Protein AF-A0AAN0JC37-F1 (afdb_monomer_lite)

Foldseek 3Di:
DDDPLVVVLVLLVCCVPLLDPDDDLVVCLVPVLVVLCSVCVSVVHDDDSVVSVVVSVCVDLVNLLPDCVNFVCNVVVCVVVCPPPNAGPSHPSDPDCVVVVDDPVRVVVVVVVCCVSCPPSPDDDD

InterPro domains:
  IPR000863 Sulfotransferase domain [PF00685] (1-122)
  IPR027417 P-loop containing nucleoside triphosphate hydrolase [G3DSA:3.40.50.300] (1-126)
  IPR027417 P-loop containing nucleoside triphosphate hydrolase [SSF52540] (2-124)

Radius of gyration: 17.95 Å; chains: 1; bounding box: 45×26×43 Å

pLDDT: mean 90.83, std 8.33, range [56.41, 98.56]

Structure (mmCIF, N/CA/C/O backbone):
data_AF-A0AAN0JC37-F1
#
_entry.id   AF-A0AAN0JC37-F1
#
loop_
_atom_site.group_PDB
_atom_site.id
_atom_site.type_symbol
_atom_site.label_atom_id
_atom_site.label_alt_id
_atom_site.label_comp_id
_atom_site.label_asym_id
_atom_site.label_entity_id
_atom_site.label_seq_id
_atom_site.pdbx_PDB_ins_code
_atom_site.Cartn_x
_atom_site.Cartn_y
_atom_site.Cartn_z
_atom_site.occupancy
_atom_site.B_iso_or_equiv
_atom_site.auth_seq_id
_atom_site.auth_comp_id
_atom_site.auth_asym_id
_atom_site.auth_atom_id
_atom_site.pdbx_PDB_model_num
ATOM 1 N N . MET A 1 1 ? 14.779 -15.583 -3.561 1.00 58.38 1 MET A N 1
ATOM 2 C CA . MET A 1 1 ? 13.574 -14.752 -3.784 1.00 58.38 1 MET A CA 1
ATOM 3 C C . MET A 1 1 ? 12.901 -15.218 -5.068 1.00 58.38 1 MET A C 1
ATOM 5 O O . MET A 1 1 ? 13.617 -15.681 -5.947 1.00 58.38 1 MET A O 1
ATOM 9 N N . GLY A 1 2 ? 11.568 -15.166 -5.149 1.00 86.88 2 GLY A N 1
ATOM 10 C CA . GLY A 1 2 ? 10.796 -15.562 -6.339 1.00 86.88 2 GLY A CA 1
ATOM 11 C C . GLY A 1 2 ? 10.501 -14.392 -7.286 1.00 86.88 2 GLY A C 1
ATOM 12 O O . GLY A 1 2 ? 10.806 -13.244 -6.971 1.00 86.88 2 GLY A O 1
ATOM 13 N N . SER A 1 3 ? 9.907 -14.691 -8.443 1.00 92.56 3 SER A N 1
ATOM 14 C CA . SER A 1 3 ? 9.442 -13.698 -9.421 1.00 92.56 3 SER A CA 1
ATOM 15 C C . SER A 1 3 ? 8.173 -12.992 -8.938 1.00 92.56 3 SER A C 1
ATOM 17 O O . SER A 1 3 ? 7.241 -13.642 -8.466 1.00 92.56 3 SER A O 1
ATOM 19 N N . TRP A 1 4 ? 8.106 -11.668 -9.113 1.00 93.25 4 TRP A N 1
ATOM 20 C CA . TRP A 1 4 ? 6.903 -10.882 -8.813 1.00 93.25 4 TRP A CA 1
ATOM 21 C C . TRP A 1 4 ? 5.701 -11.336 -9.653 1.00 93.25 4 TRP A C 1
ATOM 23 O O . TRP A 1 4 ? 4.607 -11.504 -9.122 1.00 93.25 4 TRP A O 1
ATOM 33 N N . PHE A 1 5 ? 5.913 -11.624 -10.942 1.00 93.00 5 PHE A N 1
ATOM 34 C CA . PHE A 1 5 ? 4.851 -12.090 -11.839 1.00 93.00 5 PHE A CA 1
ATOM 35 C C . PHE A 1 5 ? 4.271 -13.431 -11.386 1.00 93.00 5 PHE A C 1
ATOM 37 O O . PHE A 1 5 ? 3.055 -13.606 -11.374 1.00 93.00 5 PHE A O 1
ATOM 44 N N . ASP A 1 6 ? 5.139 -14.364 -10.986 1.00 93.31 6 ASP A N 1
ATOM 45 C CA . ASP A 1 6 ? 4.717 -15.695 -10.530 1.00 93.31 6 ASP A CA 1
ATOM 46 C C . ASP A 1 6 ? 4.000 -15.629 -9.176 1.00 93.31 6 ASP A C 1
ATOM 48 O O . ASP A 1 6 ? 3.234 -16.527 -8.840 1.00 93.31 6 ASP A O 1
ATOM 52 N N . HIS A 1 7 ? 4.215 -14.555 -8.412 1.00 92.31 7 HIS A N 1
ATOM 53 C CA . HIS A 1 7 ? 3.474 -14.287 -7.191 1.00 92.31 7 HIS A CA 1
ATOM 54 C C . HIS A 1 7 ? 2.105 -13.653 -7.478 1.00 92.31 7 HIS A C 1
ATOM 56 O O . HIS A 1 7 ? 1.099 -14.152 -6.990 1.00 92.31 7 HIS A O 1
ATOM 62 N N . VAL A 1 8 ? 2.040 -12.584 -8.279 1.00 92.81 8 VAL A N 1
ATOM 63 C CA . VAL A 1 8 ? 0.820 -11.769 -8.444 1.00 92.81 8 VAL A CA 1
ATOM 64 C C . VAL A 1 8 ? -0.202 -12.391 -9.396 1.00 92.81 8 VAL A C 1
ATOM 66 O O . VAL A 1 8 ? -1.398 -12.362 -9.108 1.00 92.81 8 VAL A O 1
ATOM 69 N N . ILE A 1 9 ? 0.233 -12.975 -10.518 1.00 92.44 9 ILE A N 1
ATOM 70 C CA . ILE A 1 9 ? -0.684 -13.483 -11.553 1.00 92.44 9 ILE A CA 1
ATOM 71 C C . ILE A 1 9 ? -1.633 -14.572 -11.017 1.00 92.44 9 ILE A C 1
ATOM 73 O O . ILE A 1 9 ? -2.821 -14.514 -11.339 1.00 92.44 9 ILE A O 1
ATOM 77 N N . PRO A 1 10 ? -1.188 -15.556 -10.208 1.00 92.44 10 PRO A N 1
ATOM 78 C CA . PRO A 1 10 ? -2.103 -16.528 -9.615 1.00 92.44 10 PRO A CA 1
ATOM 79 C C . PRO A 1 10 ? -3.189 -15.883 -8.746 1.00 92.44 10 PRO A C 1
ATOM 81 O O . PRO A 1 10 ? -4.357 -16.207 -8.923 1.00 92.44 10 PRO A O 1
ATOM 84 N N . TRP A 1 11 ? -2.841 -14.931 -7.872 1.00 92.75 11 TRP A N 1
ATOM 85 C CA . TRP A 1 11 ? -3.825 -14.222 -7.041 1.00 92.75 11 TRP A CA 1
ATOM 86 C C . TRP A 1 11 ? -4.824 -13.430 -7.875 1.00 92.75 11 TRP A C 1
ATOM 88 O O . TRP A 1 11 ? -6.022 -13.472 -7.613 1.00 92.75 11 TRP A O 1
ATOM 98 N N . LEU A 1 12 ? -4.345 -12.767 -8.926 1.00 91.44 12 LEU A N 1
ATOM 99 C CA . LEU A 1 12 ? -5.197 -12.017 -9.839 1.00 91.44 12 LEU A CA 1
ATOM 100 C C . LEU A 1 12 ? -6.241 -12.906 -10.532 1.00 91.44 12 LEU A C 1
ATOM 102 O O . LEU A 1 12 ? -7.384 -12.491 -10.693 1.00 91.44 12 LEU A O 1
ATOM 106 N N . LYS A 1 13 ? -5.887 -14.143 -10.906 1.00 91.56 13 LYS A N 1
ATOM 107 C CA . LYS A 1 13 ? -6.843 -15.104 -11.490 1.00 91.56 13 LYS A CA 1
ATOM 108 C C . LYS A 1 13 ? -7.974 -15.482 -10.534 1.00 91.56 13 LYS A C 1
ATOM 110 O O . LYS A 1 13 ? -9.017 -15.936 -10.989 1.00 91.56 13 LYS A O 1
ATOM 115 N N . HIS A 1 14 ? -7.767 -15.297 -9.234 1.00 93.38 14 HIS A N 1
ATOM 116 C CA . HIS A 1 14 ? -8.756 -15.561 -8.197 1.00 93.38 14 HIS A CA 1
ATOM 117 C C . HIS A 1 14 ? -9.333 -14.278 -7.583 1.00 93.38 14 HIS A C 1
ATOM 119 O O . HIS A 1 14 ? -9.968 -14.349 -6.537 1.00 93.38 14 HIS A O 1
ATOM 125 N N . LYS A 1 15 ? -9.152 -13.114 -8.224 1.00 90.44 15 LYS A N 1
ATOM 126 C CA . LYS A 1 15 ? -9.632 -11.820 -7.705 1.00 90.44 15 LYS A CA 1
ATOM 127 C C . LYS A 1 15 ? -11.150 -11.760 -7.478 1.00 90.44 15 LYS A C 1
ATOM 129 O O . LYS A 1 15 ? -11.600 -10.927 -6.708 1.00 90.44 15 LYS A O 1
ATOM 134 N N . ASP A 1 16 ? -11.909 -12.609 -8.176 1.00 91.56 16 ASP A N 1
ATOM 135 C CA . ASP A 1 16 ? -13.373 -12.683 -8.099 1.00 91.56 16 ASP A CA 1
ATOM 136 C C . ASP A 1 16 ? -13.854 -13.827 -7.179 1.00 91.56 16 ASP A C 1
ATOM 138 O O . ASP A 1 16 ? -15.044 -14.129 -7.135 1.00 91.56 16 ASP A O 1
ATOM 142 N N . ALA A 1 17 ? -12.944 -14.507 -6.468 1.00 94.56 17 ALA A N 1
ATOM 143 C CA . ALA A 1 17 ? -13.312 -15.526 -5.491 1.00 94.56 17 ALA A CA 1
ATOM 144 C C . ALA A 1 17 ? -13.889 -14.878 -4.223 1.00 94.56 17 ALA A C 1
ATOM 146 O O . ALA A 1 17 ? -13.337 -13.910 -3.709 1.00 94.56 17 ALA A O 1
ATOM 147 N N . GLU A 1 18 ? -14.955 -15.460 -3.669 1.00 93.38 18 GLU A N 1
ATOM 148 C CA . GLU A 1 18 ? -15.676 -14.910 -2.506 1.00 93.38 18 GLU A CA 1
ATOM 149 C C . GLU A 1 18 ? -14.798 -14.726 -1.258 1.00 93.38 18 GLU A C 1
ATOM 151 O O . GLU A 1 18 ? -15.086 -13.892 -0.408 1.00 93.38 18 GLU A O 1
ATOM 156 N N . ASN A 1 19 ? -13.715 -15.497 -1.143 1.00 95.38 19 ASN A N 1
ATOM 157 C CA . ASN A 1 19 ? -12.791 -15.481 -0.014 1.00 95.38 19 ASN A CA 1
ATOM 158 C C . ASN A 1 19 ? -11.457 -14.778 -0.321 1.00 95.38 19 ASN A C 1
ATOM 160 O O . ASN A 1 19 ? -10.488 -14.971 0.417 1.00 95.38 19 ASN A O 1
ATOM 164 N N . ILE A 1 20 ? -11.382 -13.980 -1.392 1.00 96.06 20 ILE A N 1
ATOM 165 C CA . ILE A 1 20 ? -10.196 -13.197 -1.755 1.00 96.06 20 ILE A CA 1
ATOM 166 C C . ILE A 1 20 ? -10.606 -11.754 -2.044 1.00 96.06 20 ILE A C 1
ATOM 168 O O . ILE A 1 20 ? -11.338 -11.480 -2.986 1.00 96.06 20 ILE A O 1
ATOM 172 N N . LEU A 1 21 ? -10.053 -10.815 -1.275 1.00 96.19 21 LEU A N 1
ATOM 173 C CA . LEU A 1 21 ? -10.134 -9.389 -1.574 1.00 96.19 21 LEU A CA 1
ATOM 174 C C . LEU A 1 21 ? -8.829 -8.928 -2.227 1.00 96.19 21 LEU A C 1
ATOM 176 O O . LEU A 1 21 ? -7.782 -8.887 -1.580 1.00 96.19 21 LEU A O 1
ATOM 180 N N . PHE A 1 22 ? -8.888 -8.567 -3.507 1.00 94.56 22 PHE A N 1
ATOM 181 C CA . PHE A 1 22 ? -7.740 -8.019 -4.226 1.00 94.56 22 PHE A CA 1
ATOM 182 C C . PHE A 1 22 ? -7.720 -6.488 -4.115 1.00 94.56 22 PHE A C 1
ATOM 184 O O . PHE A 1 22 ? -8.621 -5.817 -4.611 1.00 94.56 22 PHE A O 1
ATOM 191 N N . LEU A 1 23 ? -6.675 -5.928 -3.497 1.00 94.56 23 LEU A N 1
ATOM 192 C CA . LEU A 1 23 ? -6.470 -4.481 -3.362 1.00 94.56 23 LEU A CA 1
ATOM 193 C C . LEU A 1 23 ? -5.142 -4.063 -3.9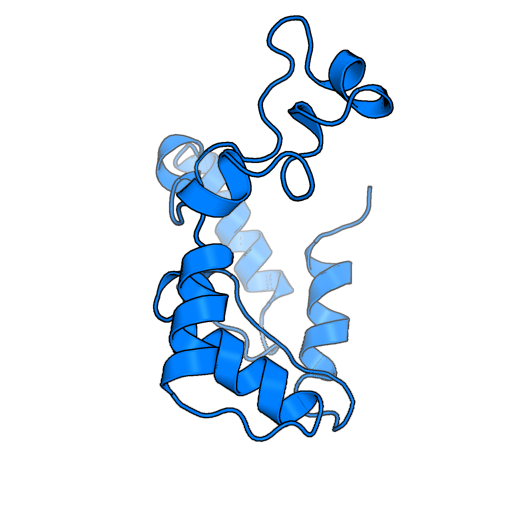93 1.00 94.56 23 LEU A C 1
ATOM 195 O O . LEU A 1 23 ? -4.138 -4.768 -3.875 1.00 94.56 23 LEU A O 1
ATOM 199 N N . LYS A 1 24 ? -5.122 -2.880 -4.614 1.00 93.56 24 LYS A N 1
ATOM 200 C CA . LYS A 1 24 ? -3.895 -2.245 -5.111 1.00 93.56 24 LYS A CA 1
ATOM 201 C C . LYS A 1 24 ? -3.426 -1.176 -4.133 1.00 93.56 24 LYS A C 1
ATOM 203 O O . LYS A 1 24 ? -4.230 -0.431 -3.574 1.00 93.56 24 LYS A O 1
ATOM 208 N N . TYR A 1 25 ? -2.115 -1.073 -3.949 1.00 94.19 25 TYR A N 1
ATOM 209 C CA . TYR A 1 25 ? -1.525 -0.068 -3.065 1.00 94.19 25 TYR A CA 1
ATOM 210 C C . TYR A 1 25 ? -1.842 1.360 -3.531 1.00 94.19 25 TYR A C 1
ATOM 212 O O . TYR A 1 25 ? -2.145 2.227 -2.715 1.00 94.19 25 TYR A O 1
ATOM 220 N N . GLU A 1 26 ? -1.834 1.587 -4.841 1.00 93.62 26 GLU A N 1
ATOM 221 C CA . GLU A 1 26 ? -2.154 2.861 -5.479 1.00 93.62 26 GLU A CA 1
ATOM 222 C C . GLU A 1 26 ? -3.591 3.302 -5.170 1.00 93.62 26 GLU A C 1
ATOM 224 O O . GLU A 1 26 ? -3.817 4.466 -4.838 1.00 93.62 26 GLU A O 1
ATOM 229 N N . ASP A 1 27 ? -4.545 2.365 -5.184 1.00 93.56 27 ASP A N 1
ATOM 230 C CA . ASP A 1 27 ? -5.945 2.639 -4.845 1.00 93.56 27 ASP A CA 1
ATOM 231 C C . ASP A 1 27 ? -6.093 3.010 -3.368 1.00 93.56 27 ASP A C 1
ATOM 233 O O . ASP A 1 27 ? -6.737 4.008 -3.054 1.00 93.56 27 ASP A O 1
ATOM 237 N N . MET A 1 28 ? -5.422 2.285 -2.465 1.00 95.88 28 MET A N 1
ATOM 238 C CA . MET A 1 28 ? -5.413 2.618 -1.033 1.00 95.88 28 MET A CA 1
ATOM 239 C C . MET A 1 28 ? -4.769 3.981 -0.760 1.00 95.88 28 MET A C 1
ATOM 241 O O . MET A 1 28 ? -5.181 4.701 0.146 1.00 95.88 28 MET A O 1
ATOM 245 N N . LYS A 1 29 ? -3.748 4.359 -1.535 1.00 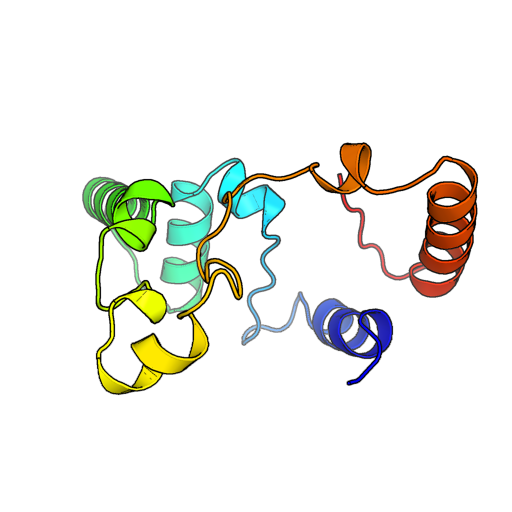94.31 29 LYS A N 1
ATOM 246 C CA . LYS A 1 29 ? -3.131 5.686 -1.439 1.00 94.31 29 LYS A CA 1
ATOM 247 C C . LYS A 1 29 ? -4.045 6.796 -1.954 1.00 94.31 29 LYS A C 1
ATOM 249 O O . LYS A 1 29 ? -3.937 7.911 -1.448 1.00 94.31 29 LYS A O 1
ATOM 254 N N . ARG A 1 30 ? -4.890 6.506 -2.946 1.00 95.12 30 ARG A N 1
ATOM 255 C CA . ARG A 1 30 ? -5.848 7.445 -3.542 1.00 95.12 30 ARG A CA 1
ATOM 256 C C . ARG A 1 30 ? -7.087 7.643 -2.666 1.00 95.12 30 ARG A C 1
ATOM 258 O O . ARG A 1 30 ? -7.516 8.779 -2.501 1.00 95.12 30 ARG A O 1
ATOM 265 N N . ASP A 1 31 ? -7.625 6.567 -2.098 1.00 97.38 31 ASP A N 1
ATOM 266 C CA . ASP A 1 31 ? -8.790 6.585 -1.207 1.00 97.38 31 ASP A CA 1
ATOM 267 C C . ASP A 1 31 ? -8.638 5.538 -0.091 1.00 97.38 31 ASP A C 1
ATOM 269 O O . ASP A 1 31 ? -9.094 4.394 -0.190 1.00 97.38 31 ASP A O 1
ATOM 273 N N . LEU A 1 32 ? -7.972 5.939 0.995 1.00 97.62 32 LEU A N 1
ATOM 274 C CA . LEU A 1 32 ? -7.768 5.067 2.150 1.00 97.62 32 LEU A CA 1
ATOM 275 C C . LEU A 1 32 ? -9.091 4.716 2.863 1.00 97.62 32 LEU A C 1
ATOM 277 O O . LEU A 1 32 ? -9.296 3.532 3.132 1.00 97.62 32 LEU A O 1
ATOM 281 N N . PRO A 1 33 ? -10.023 5.659 3.126 1.00 98.19 33 PRO A N 1
ATOM 282 C CA . PRO A 1 33 ? -11.348 5.321 3.655 1.00 98.19 33 PRO A CA 1
ATOM 283 C C . PRO A 1 33 ? -12.120 4.309 2.794 1.00 98.19 33 PRO A C 1
ATOM 285 O O . PRO A 1 33 ? -12.738 3.388 3.332 1.00 98.19 33 PRO A O 1
ATOM 288 N N . GLY A 1 34 ? -12.065 4.429 1.464 1.00 98.00 34 GLY A N 1
ATOM 289 C CA . GLY A 1 34 ? -12.678 3.465 0.545 1.00 98.00 34 GLY A CA 1
ATOM 290 C C . GLY A 1 34 ? -12.079 2.062 0.656 1.00 98.00 34 GLY A C 1
ATOM 291 O O . GLY A 1 34 ? -12.815 1.069 0.664 1.00 98.00 34 GLY A O 1
ATOM 292 N N . ALA A 1 35 ? -10.758 1.966 0.824 1.00 98.12 35 ALA A N 1
ATOM 293 C CA . ALA A 1 35 ? -10.092 0.694 1.084 1.00 98.12 35 ALA A CA 1
ATOM 294 C C . ALA A 1 35 ? -10.512 0.086 2.431 1.00 98.12 35 ALA A C 1
ATOM 296 O O . ALA A 1 35 ? -10.843 -1.098 2.480 1.00 98.12 35 ALA A O 1
ATOM 297 N N . VAL A 1 36 ? -10.578 0.888 3.503 1.00 98.31 36 VAL A N 1
ATOM 298 C CA . VAL A 1 36 ? -11.057 0.428 4.821 1.00 98.31 36 VAL A CA 1
ATOM 299 C C . VAL A 1 36 ? -12.483 -0.114 4.724 1.00 98.31 36 VAL A C 1
ATOM 301 O O . VAL A 1 36 ? -12.751 -1.205 5.222 1.00 98.31 36 VAL A O 1
ATOM 304 N N . ARG A 1 37 ? -13.379 0.595 4.027 1.00 98.25 37 ARG A N 1
ATOM 305 C CA . ARG A 1 37 ? -14.761 0.148 3.791 1.00 98.25 37 ARG A CA 1
ATOM 306 C C . ARG A 1 37 ? -14.816 -1.185 3.042 1.00 98.25 37 ARG A C 1
ATOM 308 O O . ARG A 1 37 ? -15.580 -2.070 3.412 1.00 98.25 37 ARG A O 1
ATOM 315 N N . SER A 1 38 ? -13.989 -1.339 2.009 1.00 97.56 38 SER A N 1
ATOM 316 C CA . SER A 1 38 ? -13.920 -2.579 1.224 1.00 97.56 38 SER A CA 1
ATOM 317 C C . SER A 1 38 ? -13.463 -3.759 2.088 1.00 97.56 38 SER A C 1
ATOM 319 O O . SER A 1 38 ? -14.041 -4.841 2.021 1.00 97.56 38 SER A O 1
ATOM 321 N N . ILE A 1 39 ? -12.461 -3.537 2.947 1.00 98.06 39 ILE A N 1
ATOM 322 C CA . ILE A 1 39 ? -11.958 -4.544 3.890 1.00 98.06 39 ILE A CA 1
ATOM 323 C C . ILE A 1 39 ? -13.029 -4.906 4.921 1.00 98.06 39 ILE A C 1
ATOM 325 O O . ILE A 1 39 ? -13.261 -6.090 5.157 1.00 98.06 39 ILE A O 1
ATOM 329 N N . SER A 1 40 ? -13.703 -3.920 5.524 1.00 97.88 40 SER A N 1
ATOM 330 C CA . SER A 1 40 ? -14.707 -4.192 6.557 1.00 97.88 40 SER A CA 1
ATOM 331 C C . SER A 1 40 ? -15.877 -5.001 6.003 1.00 97.88 40 SER A C 1
ATOM 333 O O . SER A 1 40 ? -16.254 -6.006 6.601 1.00 97.88 40 SER A O 1
ATOM 335 N N . GLN A 1 41 ? -16.384 -4.631 4.824 1.00 97.06 41 GLN A N 1
ATOM 336 C CA . GLN A 1 41 ? -17.466 -5.347 4.147 1.00 97.06 41 GLN A CA 1
ATOM 337 C C . GLN A 1 41 ? -17.061 -6.774 3.775 1.00 97.06 41 GLN A C 1
ATOM 339 O O . GLN A 1 41 ? -17.823 -7.707 4.017 1.00 97.06 41 GLN A O 1
ATOM 344 N N . PHE A 1 42 ? -15.846 -6.962 3.253 1.00 97.38 42 PHE A N 1
ATOM 345 C CA . PHE A 1 42 ? -15.311 -8.288 2.945 1.00 97.38 42 PHE A CA 1
ATOM 346 C C . PHE A 1 42 ? -15.194 -9.181 4.190 1.00 97.38 42 PHE A C 1
ATOM 348 O O . PHE A 1 42 ? -15.444 -10.381 4.126 1.00 97.38 42 PHE A O 1
ATOM 355 N N . MET A 1 43 ? -14.867 -8.596 5.344 1.00 97.06 43 MET A N 1
ATOM 356 C CA . MET A 1 43 ? -14.838 -9.298 6.630 1.00 97.06 43 MET A CA 1
ATOM 357 C C . MET A 1 43 ? -16.230 -9.492 7.264 1.00 97.06 43 MET A C 1
ATOM 359 O O . MET A 1 43 ? -16.327 -10.108 8.324 1.00 97.06 43 MET A O 1
ATOM 363 N N . GLY A 1 44 ? -17.301 -8.988 6.641 1.00 97.06 44 GLY A N 1
ATOM 364 C CA . GLY A 1 44 ? -18.672 -9.100 7.143 1.00 97.06 44 GLY A CA 1
ATOM 365 C C . GLY A 1 44 ? -19.052 -8.069 8.212 1.00 97.06 44 GLY A C 1
ATOM 366 O O . GLY A 1 44 ? -20.004 -8.295 8.957 1.00 97.06 44 GLY A O 1
ATOM 367 N N . TYR A 1 45 ? -18.328 -6.950 8.304 1.00 97.44 45 TYR A N 1
ATOM 368 C CA . TYR A 1 45 ? -18.621 -5.849 9.222 1.00 97.44 45 TYR A CA 1
ATOM 369 C C . TYR A 1 45 ? -19.232 -4.650 8.494 1.00 97.44 45 TYR A C 1
ATOM 371 O O . TYR A 1 45 ? -18.693 -4.166 7.494 1.00 97.44 45 TYR A O 1
ATOM 379 N N . ASP A 1 46 ? -20.314 -4.123 9.064 1.00 95.69 46 ASP A N 1
ATOM 380 C CA . ASP A 1 46 ? -20.908 -2.846 8.676 1.00 95.69 46 ASP A CA 1
ATOM 381 C C . ASP A 1 46 ? -20.456 -1.766 9.667 1.00 95.69 46 ASP A C 1
ATOM 383 O O . ASP A 1 46 ? -20.861 -1.765 10.832 1.00 95.69 46 ASP A O 1
ATOM 387 N N . LEU A 1 47 ? -19.529 -0.914 9.232 1.00 97.62 47 LEU A N 1
ATOM 388 C CA . LEU A 1 47 ? -18.939 0.141 10.055 1.00 97.62 47 LEU A CA 1
ATOM 389 C C . LEU A 1 47 ? -19.531 1.491 9.663 1.00 97.62 47 LEU A C 1
ATOM 391 O O . LEU A 1 47 ? -19.679 1.791 8.478 1.00 97.62 47 LEU A O 1
ATOM 395 N N . ASP A 1 48 ? -19.802 2.337 10.656 1.00 98.12 48 ASP A N 1
ATOM 396 C CA . ASP A 1 48 ? -20.197 3.713 10.383 1.00 98.12 48 ASP A CA 1
ATOM 397 C C . ASP A 1 48 ? -19.037 4.541 9.800 1.00 98.12 48 ASP A C 1
ATOM 399 O O . ASP A 1 48 ? -17.852 4.200 9.897 1.00 98.12 48 ASP A O 1
ATOM 403 N N . GLN A 1 49 ? -19.394 5.661 9.169 1.00 97.81 49 GLN A N 1
ATOM 404 C CA . GLN A 1 49 ? -18.433 6.530 8.493 1.00 97.81 49 GLN A CA 1
ATOM 405 C C . GLN A 1 49 ? -17.373 7.094 9.457 1.00 97.81 49 GLN A C 1
ATOM 407 O O . GLN A 1 49 ? -16.209 7.194 9.077 1.00 97.81 49 GLN A O 1
ATOM 412 N N . ALA A 1 50 ? -17.742 7.402 10.704 1.00 98.38 50 ALA A N 1
ATOM 413 C CA . ALA A 1 50 ? -16.811 7.931 11.701 1.00 98.38 50 ALA A CA 1
ATOM 414 C C . ALA A 1 50 ? -15.742 6.896 12.092 1.00 98.38 50 ALA A C 1
ATOM 416 O O . ALA A 1 50 ? -14.562 7.221 12.228 1.00 98.38 50 ALA A O 1
ATOM 417 N N . THR A 1 51 ? -16.138 5.632 12.221 1.00 98.44 51 THR A N 1
ATOM 418 C CA . THR A 1 51 ? -15.234 4.518 12.509 1.00 98.44 51 THR A CA 1
ATOM 419 C C . THR A 1 51 ? -14.296 4.264 11.332 1.00 98.44 51 THR A C 1
ATOM 421 O O . THR A 1 51 ? -13.092 4.109 11.534 1.00 98.44 51 THR A O 1
ATOM 424 N N . ILE A 1 52 ? -14.815 4.286 10.098 1.00 98.56 52 ILE A N 1
ATOM 425 C CA . ILE A 1 52 ? -14.002 4.157 8.878 1.00 98.56 52 ILE A CA 1
ATOM 426 C C . ILE A 1 52 ? -12.944 5.265 8.810 1.00 98.56 52 ILE A C 1
ATOM 428 O O . ILE A 1 52 ? -11.770 4.981 8.567 1.00 98.56 52 ILE A O 1
ATOM 432 N N . GLU A 1 53 ? -13.339 6.516 9.055 1.00 98.44 53 GLU A N 1
ATOM 433 C CA . GLU A 1 53 ? -12.432 7.668 9.056 1.00 98.44 53 GLU A CA 1
ATOM 434 C C . GLU A 1 53 ? -11.362 7.550 10.141 1.00 98.44 53 GLU A C 1
ATOM 436 O O . GLU A 1 53 ? -10.182 7.749 9.855 1.00 98.44 53 GLU A O 1
ATOM 441 N N . SER A 1 54 ? -11.742 7.138 11.353 1.00 98.50 54 SER A N 1
ATOM 442 C CA . SER A 1 54 ? -10.792 6.934 12.450 1.00 98.50 54 SER A CA 1
ATOM 443 C C . SER A 1 54 ? -9.763 5.843 12.136 1.00 98.50 54 SER A C 1
ATOM 445 O O . SER A 1 54 ? -8.569 6.020 12.393 1.00 98.50 54 SER A O 1
ATOM 447 N N . ILE A 1 55 ? -10.188 4.722 11.541 1.00 98.19 55 ILE A N 1
ATOM 448 C CA . ILE A 1 55 ? -9.271 3.654 11.118 1.00 98.19 55 ILE A CA 1
ATOM 449 C C . 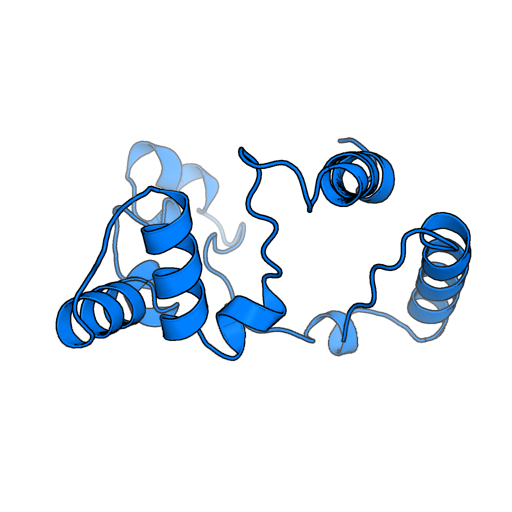ILE A 1 55 ? -8.338 4.162 10.017 1.00 98.19 55 ILE A C 1
ATOM 451 O O . ILE A 1 55 ? -7.133 3.908 10.077 1.00 98.19 55 ILE A O 1
ATOM 455 N N . ALA A 1 56 ? -8.865 4.882 9.023 1.00 98.12 56 ALA A N 1
ATOM 456 C CA . ALA A 1 56 ? -8.067 5.439 7.936 1.00 98.12 56 ALA A CA 1
ATOM 457 C C . ALA A 1 56 ? -7.025 6.445 8.453 1.00 98.12 56 ALA A C 1
ATOM 459 O O . ALA A 1 56 ? -5.867 6.393 8.042 1.00 98.12 56 ALA A O 1
ATOM 460 N N . GLU A 1 57 ? -7.394 7.311 9.399 1.00 98.00 57 GLU A N 1
ATOM 461 C CA . GLU A 1 57 ? -6.470 8.244 10.043 1.00 98.00 57 GLU A CA 1
ATOM 462 C C . GLU A 1 57 ? -5.344 7.496 10.768 1.00 98.00 57 GLU A C 1
ATOM 464 O O . GLU A 1 57 ? -4.164 7.754 10.517 1.00 98.00 57 GLU A O 1
ATOM 469 N N . GLN A 1 58 ? -5.678 6.528 11.626 1.00 97.25 58 GLN A N 1
ATOM 470 C CA . GLN A 1 58 ? -4.688 5.728 12.361 1.00 97.25 58 GLN A CA 1
ATOM 471 C C . GLN A 1 58 ? -3.791 4.896 11.432 1.00 97.25 58 GLN A C 1
ATOM 473 O O . GLN A 1 58 ? -2.616 4.681 11.731 1.00 97.25 58 GLN A O 1
ATOM 478 N N . SER A 1 59 ? -4.329 4.477 10.286 1.00 96.69 59 SER A N 1
ATOM 479 C CA . SER A 1 59 ? -3.615 3.729 9.243 1.00 96.69 59 SER A CA 1
ATOM 480 C C . SER A 1 59 ? -2.877 4.632 8.248 1.00 96.69 59 SER A C 1
ATOM 482 O O . SER A 1 59 ? -2.295 4.143 7.278 1.00 96.69 59 SER A O 1
ATOM 484 N N . SER A 1 60 ? -2.887 5.953 8.445 1.00 96.00 60 SER A N 1
ATOM 485 C CA . SER A 1 60 ? -2.121 6.872 7.606 1.00 96.00 60 SER A CA 1
ATOM 486 C C . SER A 1 60 ? -0.618 6.642 7.768 1.00 96.00 60 SER A C 1
ATOM 488 O O . SER A 1 60 ? -0.138 6.186 8.807 1.00 96.00 60 SER A O 1
ATOM 490 N N . PHE A 1 61 ? 0.153 6.983 6.732 1.00 95.19 61 PHE A N 1
ATOM 491 C CA . PHE A 1 61 ? 1.598 6.751 6.732 1.00 95.19 61 PHE A CA 1
ATOM 492 C C . PHE A 1 61 ? 2.301 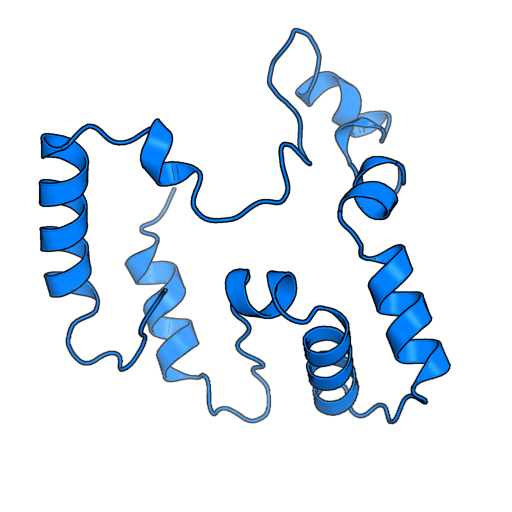7.423 7.919 1.00 95.19 61 PHE A C 1
ATOM 494 O O . PHE A 1 61 ? 3.131 6.787 8.562 1.00 95.19 61 PHE A O 1
ATOM 501 N N . GLU A 1 62 ? 1.950 8.673 8.231 1.00 94.44 62 GLU A N 1
ATOM 502 C CA . GLU A 1 62 ? 2.559 9.412 9.342 1.00 94.44 62 GLU A CA 1
ATOM 503 C C . GLU A 1 62 ? 2.237 8.761 10.694 1.00 94.44 62 GLU A C 1
ATOM 505 O O . GLU A 1 62 ? 3.144 8.521 11.495 1.00 94.44 62 GLU A O 1
ATOM 510 N N . ASN A 1 63 ? 0.974 8.374 10.916 1.00 95.44 63 ASN A N 1
ATOM 511 C CA . ASN A 1 63 ? 0.564 7.720 12.159 1.00 95.44 63 ASN A CA 1
ATOM 512 C C . ASN A 1 63 ? 1.191 6.329 12.310 1.00 95.44 63 ASN A C 1
ATOM 514 O O . ASN A 1 63 ? 1.718 6.005 13.375 1.00 95.44 63 ASN A O 1
ATOM 518 N N . MET A 1 64 ? 1.232 5.526 11.243 1.00 94.75 64 MET A N 1
ATOM 519 C CA . MET A 1 64 ? 1.918 4.230 11.261 1.00 94.75 64 MET A CA 1
ATOM 520 C C . MET A 1 64 ? 3.428 4.376 11.473 1.00 94.75 64 MET A C 1
ATOM 522 O O . MET A 1 64 ? 4.024 3.572 12.187 1.00 94.75 64 MET A O 1
ATOM 526 N N . LYS A 1 65 ? 4.060 5.399 10.883 1.00 92.12 65 LYS A N 1
ATOM 527 C CA . LYS A 1 65 ? 5.499 5.655 11.032 1.00 92.12 65 LYS A CA 1
ATOM 528 C C . LYS A 1 65 ? 5.871 6.020 12.463 1.00 92.12 65 LYS A C 1
ATOM 530 O O . LYS A 1 65 ? 6.908 5.557 12.938 1.00 92.12 65 LYS A O 1
ATOM 535 N N . ALA A 1 66 ? 5.023 6.793 13.138 1.00 90.56 66 ALA A N 1
ATOM 536 C CA . ALA A 1 66 ? 5.192 7.160 14.539 1.00 90.56 66 ALA A CA 1
ATOM 537 C C . ALA A 1 66 ? 4.809 6.036 15.523 1.00 90.56 66 ALA A C 1
ATOM 539 O O . ALA A 1 66 ? 5.302 6.025 16.650 1.00 90.56 66 ALA A O 1
ATOM 540 N N . ASN A 1 67 ? 3.951 5.091 15.124 1.00 90.12 67 ASN A N 1
ATOM 541 C CA . ASN A 1 67 ? 3.462 4.022 15.993 1.00 90.12 67 ASN A CA 1
ATOM 542 C C . ASN A 1 67 ? 4.487 2.871 16.138 1.00 90.12 67 ASN A C 1
ATOM 544 O O . ASN A 1 67 ? 4.747 2.155 15.165 1.00 90.12 67 ASN A O 1
ATOM 548 N N . PRO A 1 68 ? 5.013 2.593 17.349 1.00 86.25 68 PRO A N 1
ATOM 549 C CA . PRO A 1 68 ? 5.999 1.531 17.557 1.00 86.25 68 PRO A CA 1
ATOM 550 C C . PRO A 1 68 ? 5.503 0.112 17.253 1.00 86.25 68 PRO A C 1
ATOM 552 O O . PRO A 1 68 ? 6.314 -0.766 16.971 1.00 86.25 68 PRO A O 1
ATOM 555 N N . LEU A 1 69 ? 4.187 -0.119 17.304 1.00 87.38 69 LEU A N 1
ATOM 556 C CA . LEU A 1 69 ? 3.582 -1.414 16.982 1.00 87.38 69 LEU A CA 1
ATOM 557 C C . LEU A 1 69 ? 3.420 -1.628 15.470 1.00 87.38 69 LEU A C 1
ATOM 559 O O . LEU A 1 69 ? 3.351 -2.769 15.023 1.00 87.38 69 LEU A O 1
ATOM 563 N N . ALA A 1 70 ? 3.375 -0.548 14.685 1.00 88.25 70 ALA A N 1
ATOM 564 C CA . ALA A 1 70 ? 3.251 -0.597 13.227 1.00 88.25 70 ALA A CA 1
ATOM 565 C C . ALA A 1 70 ? 4.595 -0.405 12.503 1.00 88.25 70 ALA A C 1
ATOM 567 O O . ALA A 1 70 ? 4.727 -0.772 11.334 1.00 88.25 70 ALA A O 1
ATOM 568 N N . ASN A 1 71 ? 5.601 0.147 13.187 1.00 88.50 71 ASN A N 1
ATOM 569 C CA . ASN A 1 71 ? 6.939 0.370 12.656 1.00 88.50 71 ASN A CA 1
ATOM 570 C C . ASN A 1 71 ? 7.979 -0.474 13.425 1.00 88.50 71 ASN A C 1
ATOM 572 O O . ASN A 1 71 ? 8.496 -0.024 14.452 1.00 88.50 71 ASN A O 1
ATOM 576 N N . PRO A 1 72 ? 8.352 -1.669 12.919 1.00 82.69 72 PRO A N 1
ATOM 577 C CA . PRO A 1 72 ? 9.292 -2.586 13.571 1.00 82.69 72 PRO A CA 1
ATOM 578 C C . PRO A 1 72 ? 10.666 -1.980 13.863 1.00 82.69 72 PRO A C 1
ATOM 580 O O . PRO A 1 72 ? 11.395 -2.488 14.707 1.00 82.69 72 PRO A O 1
ATOM 583 N N . GLN A 1 73 ? 11.027 -0.878 13.204 1.00 80.94 73 GLN A N 1
ATOM 584 C CA . GLN A 1 73 ? 12.247 -0.136 13.510 1.00 80.94 73 GLN A CA 1
ATOM 585 C C . GLN A 1 73 ? 12.256 0.443 14.937 1.00 80.94 73 GLN A C 1
ATOM 587 O O . GLN A 1 73 ? 13.325 0.689 15.494 1.00 80.94 73 GLN A O 1
ATOM 592 N N . HIS A 1 74 ? 11.085 0.648 15.542 1.00 78.19 74 HIS A N 1
ATOM 593 C CA . HIS A 1 74 ? 10.934 1.075 16.934 1.00 78.19 74 HIS A CA 1
ATOM 594 C C . HIS A 1 74 ? 10.722 -0.096 17.904 1.00 78.19 74 HIS A C 1
ATOM 596 O O . HIS A 1 74 ? 10.733 0.109 19.116 1.00 78.19 74 HIS A O 1
ATOM 602 N N . PHE A 1 75 ? 10.559 -1.318 17.393 1.00 78.38 75 PHE A N 1
ATOM 603 C CA . PHE A 1 75 ? 10.403 -2.517 18.203 1.00 78.38 75 PHE A CA 1
ATOM 604 C C . PHE A 1 75 ? 11.778 -3.037 18.635 1.00 78.38 75 PHE A C 1
ATOM 606 O O . PHE A 1 75 ? 12.597 -3.409 17.795 1.00 78.38 75 PHE A O 1
ATOM 613 N N . GLU A 1 76 ? 12.043 -3.063 19.946 1.00 77.00 76 GLU A N 1
ATOM 614 C CA . GLU A 1 76 ? 13.386 -3.316 20.498 1.00 77.00 76 GLU A CA 1
ATOM 615 C C . GLU A 1 76 ? 14.065 -4.588 19.942 1.00 77.00 76 GLU A C 1
ATOM 617 O O . GLU A 1 76 ? 15.222 -4.488 19.536 1.00 77.00 76 GLU A O 1
ATOM 622 N N . PRO A 1 77 ? 13.373 -5.740 19.788 1.00 79.38 77 PRO A N 1
ATOM 623 C CA . PRO A 1 77 ? 13.971 -6.946 19.204 1.00 79.38 77 PRO A CA 1
ATOM 624 C C . PRO A 1 77 ? 14.400 -6.821 17.734 1.00 79.38 77 PRO A C 1
ATOM 626 O O . PRO A 1 77 ? 15.236 -7.593 17.276 1.00 79.38 77 PRO A O 1
ATOM 629 N N . MET A 1 78 ? 13.822 -5.883 16.980 1.00 76.69 78 MET A N 1
ATOM 630 C CA . MET A 1 78 ? 14.073 -5.697 15.542 1.00 76.69 78 MET A CA 1
ATOM 631 C C . MET A 1 78 ? 14.911 -4.449 15.243 1.00 76.69 78 MET A C 1
ATOM 633 O O . MET A 1 78 ? 15.388 -4.277 14.123 1.00 76.69 78 MET A O 1
ATOM 637 N N . LYS A 1 79 ? 15.133 -3.590 16.241 1.00 75.19 79 LYS A N 1
ATOM 638 C CA . LYS A 1 79 ? 15.836 -2.305 16.128 1.00 75.19 79 LYS A CA 1
ATOM 639 C C . LYS A 1 79 ? 17.250 -2.447 15.565 1.00 75.19 79 LYS A C 1
ATOM 641 O O . LYS A 1 79 ? 17.677 -1.615 14.766 1.00 75.19 79 LYS A O 1
ATOM 646 N N . ASP A 1 80 ? 17.946 -3.528 15.918 1.00 82.50 80 ASP A N 1
ATOM 647 C CA . ASP A 1 80 ? 19.305 -3.827 15.447 1.00 82.50 80 ASP A CA 1
ATOM 648 C C . ASP A 1 80 ? 19.386 -4.049 13.933 1.00 82.50 80 ASP A C 1
ATOM 650 O O . ASP A 1 80 ? 20.388 -3.689 13.315 1.00 82.50 80 ASP A O 1
ATOM 654 N N . LEU A 1 81 ? 18.315 -4.551 13.308 1.00 80.38 81 LEU A N 1
ATOM 655 C CA . LEU A 1 81 ? 18.251 -4.752 11.856 1.00 80.38 81 LEU A CA 1
ATOM 656 C C . LEU A 1 81 ? 18.271 -3.428 11.079 1.00 80.38 81 LEU A C 1
ATOM 658 O O . LEU A 1 81 ? 18.637 -3.411 9.904 1.00 80.38 81 LEU A O 1
ATOM 662 N N . PHE A 1 82 ? 17.909 -2.327 11.740 1.00 80.06 82 PHE A N 1
ATOM 663 C CA . PHE A 1 82 ? 17.793 -0.992 11.154 1.00 80.06 82 PHE A CA 1
ATOM 664 C C . PHE A 1 82 ? 18.828 0.006 11.701 1.00 80.06 82 PHE A C 1
ATOM 666 O O . PHE A 1 82 ? 18.752 1.200 11.397 1.00 80.06 82 PHE A O 1
ATOM 673 N N . LYS A 1 83 ? 19.805 -0.450 12.500 1.00 75.56 83 LYS A N 1
ATOM 674 C CA . LYS A 1 83 ? 20.957 0.370 12.916 1.00 75.56 83 LYS A CA 1
ATOM 675 C C . LYS A 1 83 ? 21.874 0.673 11.717 1.00 75.56 83 LYS A C 1
ATOM 677 O O . LYS A 1 83 ? 21.747 0.078 10.651 1.00 75.56 83 LYS A O 1
ATOM 682 N N . GLU A 1 84 ? 22.804 1.616 11.889 1.00 75.06 84 GLU A N 1
ATOM 683 C CA . GLU A 1 84 ? 23.897 1.888 10.929 1.00 75.06 84 GLU A CA 1
ATOM 684 C C . GLU A 1 84 ? 23.446 2.298 9.509 1.00 75.06 84 GLU A C 1
ATOM 686 O O . GLU A 1 84 ? 24.068 1.917 8.522 1.00 75.06 84 GLU A O 1
ATOM 691 N N . ASN A 1 85 ? 22.367 3.078 9.372 1.00 66.75 85 ASN A N 1
ATOM 692 C CA . ASN A 1 85 ? 21.842 3.525 8.068 1.00 66.75 85 ASN A CA 1
ATOM 693 C C . ASN A 1 85 ? 21.422 2.392 7.110 1.00 66.75 85 ASN A C 1
ATOM 695 O O . ASN A 1 85 ? 21.331 2.609 5.903 1.00 66.75 85 ASN A O 1
ATOM 699 N N . ARG A 1 86 ? 21.065 1.207 7.624 1.00 78.62 86 ARG A N 1
ATOM 700 C CA . ARG A 1 86 ? 20.530 0.091 6.812 1.00 78.62 86 ARG A CA 1
ATOM 701 C C . ARG A 1 86 ? 19.150 0.353 6.194 1.00 78.62 86 ARG A C 1
ATOM 703 O O . ARG A 1 86 ? 18.602 -0.506 5.510 1.00 78.62 86 ARG A O 1
ATOM 710 N N . GLY A 1 87 ? 18.601 1.547 6.402 1.00 81.62 87 GLY A N 1
ATOM 711 C CA . GLY A 1 87 ? 17.331 1.998 5.853 1.00 81.62 87 GLY A CA 1
ATOM 712 C C . GLY A 1 87 ? 16.246 2.141 6.916 1.00 81.62 87 GLY A C 1
ATOM 713 O O . GLY A 1 87 ? 16.476 1.969 8.111 1.00 81.62 87 GLY A O 1
ATOM 714 N N . GLN A 1 88 ? 15.051 2.503 6.456 1.00 87.19 88 GLN A N 1
ATOM 715 C CA . GLN A 1 88 ? 13.843 2.606 7.274 1.00 87.19 88 GLN A CA 1
ATOM 716 C C . GLN A 1 88 ? 12.827 1.582 6.780 1.00 87.19 88 GLN A C 1
ATOM 718 O O . GLN A 1 88 ? 12.698 1.404 5.567 1.00 87.19 88 GLN A O 1
ATOM 723 N N . PHE A 1 89 ? 12.084 0.957 7.697 1.00 89.75 89 PHE A N 1
ATOM 724 C CA . PHE A 1 89 ? 10.988 0.059 7.322 1.00 89.75 89 PHE A CA 1
ATOM 725 C C . PHE A 1 89 ? 9.866 0.846 6.623 1.00 89.75 89 PHE A C 1
ATOM 727 O O . PHE A 1 89 ? 9.544 0.594 5.462 1.00 89.75 89 PHE A O 1
ATOM 734 N N . LEU A 1 90 ? 9.350 1.892 7.278 1.00 91.50 90 LEU A N 1
ATOM 735 C CA . LEU A 1 90 ? 8.429 2.864 6.679 1.00 91.50 90 LEU A CA 1
ATOM 736 C C . LEU A 1 90 ? 9.205 4.052 6.094 1.00 91.50 90 LEU A C 1
ATOM 738 O O . LEU A 1 90 ? 9.469 5.055 6.760 1.00 91.50 90 LEU A O 1
ATOM 742 N N . ARG A 1 91 ? 9.597 3.929 4.821 1.00 91.81 91 ARG A N 1
ATOM 743 C CA . ARG A 1 91 ? 10.508 4.880 4.164 1.00 91.81 91 ARG A CA 1
ATOM 744 C C . ARG A 1 91 ? 9.825 6.171 3.693 1.00 91.81 91 ARG A C 1
ATOM 746 O O . ARG A 1 91 ? 10.069 7.219 4.286 1.00 91.81 91 ARG A O 1
ATOM 753 N N . LYS A 1 92 ? 8.987 6.104 2.647 1.00 90.94 92 LYS A N 1
ATOM 754 C CA . LYS A 1 92 ? 8.342 7.289 2.032 1.00 90.94 92 LYS A CA 1
ATOM 755 C C . LYS A 1 92 ? 6.818 7.233 1.921 1.00 90.94 92 LYS A C 1
ATOM 757 O O . LYS A 1 92 ? 6.194 8.281 1.956 1.00 90.94 92 LYS A O 1
ATOM 762 N N . GLY A 1 93 ? 6.217 6.051 1.764 1.00 91.69 93 GLY A N 1
ATOM 763 C CA . GLY A 1 93 ? 4.755 5.936 1.678 1.00 91.69 93 GLY A CA 1
ATOM 764 C C . GLY A 1 93 ? 4.133 6.617 0.451 1.00 91.69 93 GLY A C 1
ATOM 765 O O . GLY A 1 93 ? 2.974 7.028 0.508 1.00 91.69 93 GLY A O 1
ATOM 766 N N . THR A 1 94 ? 4.880 6.758 -0.647 1.00 92.56 94 THR A N 1
ATOM 767 C CA . THR A 1 94 ? 4.447 7.416 -1.893 1.00 92.56 94 THR A CA 1
ATOM 768 C C . THR A 1 94 ? 4.450 6.446 -3.075 1.00 92.56 94 THR A C 1
ATOM 770 O O . THR A 1 94 ? 5.082 5.391 -3.024 1.00 92.56 94 THR A O 1
ATOM 773 N N . THR A 1 95 ? 3.737 6.799 -4.144 1.00 92.81 95 THR A N 1
ATOM 774 C CA . THR A 1 95 ? 3.753 6.099 -5.438 1.00 92.81 95 THR A CA 1
ATOM 775 C C . THR A 1 95 ? 4.651 6.842 -6.435 1.00 92.81 95 THR A C 1
ATOM 777 O O . THR A 1 95 ? 5.054 7.982 -6.202 1.00 92.81 95 THR A O 1
ATOM 780 N N . GLY A 1 96 ? 5.020 6.187 -7.540 1.00 91.69 96 GLY A N 1
ATOM 781 C CA . GLY A 1 96 ? 5.735 6.827 -8.656 1.00 91.69 96 GLY A CA 1
ATOM 782 C C . GLY A 1 96 ? 7.228 7.103 -8.447 1.00 91.69 96 GLY A C 1
ATOM 783 O O . GLY A 1 96 ? 7.878 7.621 -9.350 1.00 91.69 96 GLY A O 1
ATOM 784 N N . GLU A 1 97 ? 7.809 6.732 -7.305 1.00 92.12 97 GLU A N 1
ATOM 785 C CA . GLU A 1 97 ? 9.230 6.985 -7.023 1.00 92.12 97 GLU A CA 1
ATOM 786 C C . GLU A 1 97 ? 10.181 6.222 -7.958 1.00 92.12 97 GLU A C 1
ATOM 788 O O . GLU A 1 97 ? 11.310 6.649 -8.195 1.00 92.12 97 GLU A O 1
ATOM 793 N N . TRP A 1 98 ? 9.718 5.124 -8.559 1.00 91.69 98 TRP A N 1
ATOM 794 C CA . TRP A 1 98 ? 10.476 4.398 -9.577 1.00 91.69 98 TRP A CA 1
ATOM 795 C C . TRP A 1 98 ? 10.969 5.326 -10.706 1.00 91.69 98 TRP A C 1
ATOM 797 O O . TRP A 1 98 ? 12.063 5.120 -11.227 1.00 91.69 98 TRP A O 1
ATOM 807 N N . LYS A 1 99 ? 10.241 6.411 -11.010 1.00 90.81 99 LYS A N 1
ATOM 808 C CA . LYS A 1 99 ? 10.611 7.403 -12.032 1.00 90.81 99 LYS A CA 1
ATOM 809 C C . LYS A 1 99 ? 11.959 8.082 -11.769 1.00 90.81 99 LYS A C 1
ATOM 811 O O . LYS A 1 99 ? 12.615 8.483 -12.718 1.00 90.81 99 LYS A O 1
ATOM 816 N N . SER A 1 100 ? 12.387 8.201 -10.509 1.00 92.12 100 SER A N 1
ATOM 817 C CA . SER A 1 100 ? 13.704 8.758 -10.158 1.00 92.12 100 SER A CA 1
ATOM 818 C C . SER A 1 100 ? 14.820 7.714 -10.054 1.00 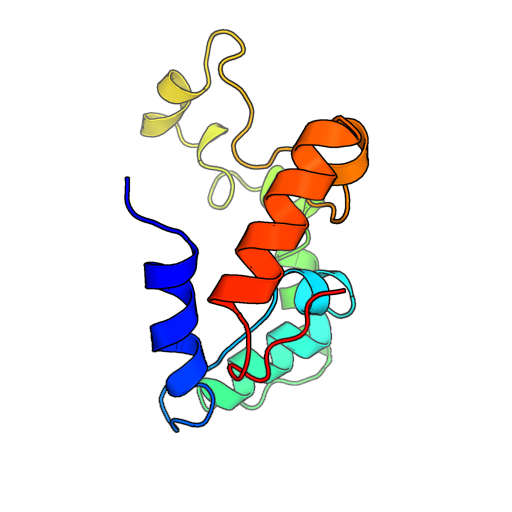92.12 100 SER A C 1
ATOM 820 O O . SER A 1 100 ? 15.962 8.076 -9.789 1.00 92.12 100 SER A O 1
ATOM 822 N N . HIS A 1 101 ? 14.504 6.425 -10.209 1.00 91.88 101 HIS A N 1
ATOM 823 C CA . HIS A 1 101 ? 15.459 5.327 -10.026 1.00 91.88 101 HIS A CA 1
ATOM 824 C C . HIS A 1 101 ? 15.802 4.589 -11.316 1.00 91.88 101 HIS A C 1
ATOM 826 O O . HIS A 1 101 ? 16.909 4.070 -11.435 1.00 91.88 101 HIS A O 1
ATOM 832 N N . PHE A 1 102 ? 14.868 4.523 -12.262 1.00 94.50 102 PHE A N 1
ATOM 833 C CA . PHE A 1 102 ? 15.098 3.866 -13.540 1.00 94.50 102 PHE A CA 1
ATOM 834 C C . PHE A 1 102 ? 15.812 4.801 -14.517 1.00 94.50 102 PHE A C 1
ATOM 836 O O . PHE A 1 102 ? 15.378 5.932 -14.728 1.00 94.50 102 PHE A O 1
ATOM 843 N N . SER A 1 103 ? 16.863 4.302 -15.172 1.00 96.44 103 SER A N 1
ATOM 844 C CA . SER A 1 103 ? 17.307 4.889 -16.438 1.00 96.44 103 SER A CA 1
ATOM 845 C C . SER A 1 103 ? 16.297 4.586 -17.551 1.00 96.44 103 SER A C 1
ATOM 847 O O . SER A 1 103 ? 15.511 3.640 -17.450 1.00 96.44 103 SER A O 1
ATOM 849 N N . GLU A 1 104 ? 16.341 5.347 -18.647 1.00 95.75 104 GLU A N 1
ATOM 850 C CA . GLU A 1 104 ? 15.480 5.104 -19.814 1.00 95.75 104 GLU A CA 1
ATOM 851 C C . GLU A 1 104 ? 15.647 3.678 -20.365 1.00 95.75 104 GLU A C 1
ATOM 853 O O . GLU A 1 104 ? 14.661 3.003 -20.660 1.00 95.75 104 GLU A O 1
ATOM 858 N N . GLU A 1 105 ? 16.886 3.174 -20.423 1.00 96.69 105 GLU A N 1
ATOM 859 C CA . GLU A 1 105 ? 17.178 1.810 -20.877 1.00 96.69 105 GLU A CA 1
ATOM 860 C C . GLU A 1 105 ? 16.572 0.753 -19.939 1.00 96.69 105 GLU A C 1
ATOM 862 O O . GLU A 1 105 ? 15.935 -0.200 -20.392 1.00 96.69 105 GLU A O 1
ATOM 867 N N . GLN A 1 106 ? 16.734 0.916 -18.622 1.00 96.81 106 GLN A N 1
ATOM 868 C CA . GLN A 1 106 ? 16.167 -0.007 -17.635 1.00 96.81 106 GLN A CA 1
ATOM 869 C C . GLN A 1 106 ? 14.641 -0.018 -17.701 1.00 96.81 106 GLN A C 1
ATOM 871 O O . GLN A 1 106 ? 14.034 -1.088 -17.649 1.00 96.81 106 GLN A O 1
ATOM 876 N N . LEU A 1 107 ? 14.030 1.160 -17.843 1.00 95.31 107 LEU A N 1
ATOM 877 C CA . LEU A 1 107 ? 12.585 1.301 -17.943 1.00 95.31 107 LEU A CA 1
ATOM 878 C C . LEU A 1 107 ? 12.055 0.624 -19.208 1.00 95.31 107 LEU A C 1
ATOM 880 O O . LEU A 1 107 ? 11.089 -0.130 -19.136 1.00 95.31 107 LEU A O 1
ATOM 884 N N . ALA A 1 108 ? 12.712 0.829 -20.352 1.00 96.19 108 ALA A N 1
ATOM 885 C CA . ALA A 1 108 ? 12.331 0.189 -21.606 1.00 96.19 108 ALA A CA 1
ATOM 886 C C . ALA A 1 108 ? 12.388 -1.344 -21.505 1.00 96.19 108 ALA A C 1
ATOM 888 O O . ALA A 1 108 ? 11.449 -2.031 -21.914 1.00 96.19 108 ALA A O 1
ATOM 889 N N . ARG A 1 109 ? 13.455 -1.891 -20.905 1.00 96.62 109 ARG A N 1
ATOM 890 C CA . ARG A 1 109 ? 13.595 -3.341 -20.686 1.00 96.62 109 ARG A CA 1
ATOM 891 C C . ARG A 1 109 ? 12.531 -3.879 -19.731 1.00 96.62 109 ARG A C 1
ATOM 893 O O . ARG A 1 109 ? 11.950 -4.926 -20.010 1.00 96.62 109 ARG A O 1
ATOM 900 N N . PHE A 1 110 ? 12.252 -3.164 -18.640 1.00 94.88 110 PHE A N 1
ATOM 901 C CA . PHE A 1 110 ? 11.204 -3.541 -17.694 1.00 94.88 110 PHE A CA 1
ATOM 902 C C . PHE A 1 110 ? 9.822 -3.536 -18.354 1.00 94.88 110 PHE A C 1
ATOM 904 O O . PHE A 1 110 ? 9.107 -4.529 -18.258 1.00 94.88 110 PHE A O 1
ATOM 911 N N . ASN A 1 111 ? 9.473 -2.473 -19.082 1.00 93.69 111 ASN A N 1
ATOM 912 C CA . ASN A 1 111 ? 8.182 -2.342 -19.759 1.00 93.69 111 ASN A CA 1
ATOM 913 C C . ASN A 1 111 ? 7.964 -3.439 -20.807 1.00 93.69 111 ASN A C 1
ATOM 915 O O . ASN A 1 111 ? 6.862 -3.976 -20.904 1.00 93.69 111 ASN A O 1
ATOM 919 N N . ALA A 1 112 ? 9.004 -3.807 -21.562 1.00 95.19 112 ALA A N 1
ATOM 920 C CA . ALA A 1 112 ? 8.922 -4.893 -22.536 1.00 95.19 112 ALA A CA 1
ATOM 921 C C . ALA A 1 112 ? 8.617 -6.246 -21.868 1.00 95.19 112 ALA A C 1
ATOM 923 O O . ALA A 1 112 ? 7.735 -6.978 -22.323 1.00 95.19 112 ALA A O 1
ATOM 924 N N . GLU A 1 113 ? 9.307 -6.571 -20.770 1.00 94.88 113 GLU A N 1
ATOM 925 C CA . GLU A 1 113 ? 9.055 -7.815 -20.034 1.00 94.88 113 GLU A CA 1
ATOM 926 C C . GLU A 1 113 ? 7.693 -7.786 -19.330 1.00 94.88 113 GLU A C 1
ATOM 928 O O . GLU A 1 113 ? 6.947 -8.763 -19.384 1.00 94.88 113 GLU A O 1
ATOM 933 N N . TYR A 1 114 ? 7.327 -6.653 -18.731 1.00 93.56 114 TYR A N 1
ATOM 934 C CA . TYR A 1 114 ? 6.033 -6.457 -18.088 1.00 93.56 114 TYR A CA 1
ATOM 935 C C . TYR A 1 114 ? 4.881 -6.678 -19.073 1.00 93.56 114 TYR A C 1
ATOM 937 O O . TYR A 1 114 ? 4.002 -7.498 -18.810 1.00 93.56 114 TYR A O 1
ATOM 945 N N . ALA A 1 115 ? 4.921 -6.027 -20.241 1.00 92.31 115 ALA A N 1
ATOM 946 C CA . ALA A 1 115 ? 3.904 -6.177 -21.279 1.00 92.31 115 ALA A CA 1
ATOM 947 C C . ALA A 1 115 ? 3.774 -7.635 -21.741 1.00 92.31 115 ALA A C 1
ATOM 949 O O . ALA A 1 115 ? 2.667 -8.153 -21.868 1.00 92.31 115 ALA A O 1
ATOM 950 N N . LYS A 1 116 ? 4.903 -8.329 -21.930 1.00 94.19 116 LYS A N 1
ATOM 951 C CA . LYS A 1 116 ? 4.922 -9.745 -22.310 1.00 94.19 116 LYS A CA 1
ATOM 952 C C . LYS A 1 116 ? 4.298 -10.648 -21.241 1.00 94.19 116 LYS A C 1
ATOM 954 O O . LYS A 1 116 ? 3.550 -11.560 -21.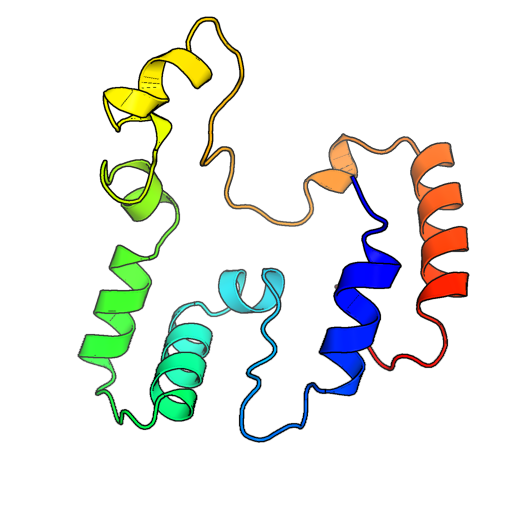578 1.00 94.19 116 LYS A O 1
ATOM 959 N N . ARG A 1 117 ? 4.634 -10.437 -19.966 1.00 93.69 117 ARG A N 1
ATOM 960 C CA . ARG A 1 117 ? 4.223 -11.308 -18.850 1.00 93.69 117 ARG A CA 1
ATOM 961 C C . ARG A 1 117 ? 2.794 -11.044 -18.379 1.00 93.69 117 ARG A C 1
ATOM 963 O O . ARG A 1 117 ? 2.144 -11.974 -17.913 1.00 93.69 117 ARG A O 1
ATOM 970 N N . MET A 1 118 ? 2.322 -9.805 -18.499 1.00 91.25 118 MET A N 1
ATOM 971 C CA . MET A 1 118 ? 0.996 -9.375 -18.044 1.00 91.25 118 MET A CA 1
ATOM 972 C C . MET A 1 118 ? -0.065 -9.389 -19.150 1.00 91.25 118 MET A C 1
ATOM 974 O O . MET A 1 118 ? -1.247 -9.180 -18.863 1.00 91.25 118 MET A O 1
ATOM 978 N N . ALA A 1 119 ? 0.319 -9.669 -20.399 1.00 90.00 119 ALA A N 1
ATOM 979 C CA . ALA A 1 119 ? -0.615 -9.800 -21.512 1.00 90.00 119 ALA A CA 1
ATOM 980 C C . ALA A 1 119 ? -1.750 -10.785 -21.184 1.00 90.00 119 ALA A C 1
ATOM 982 O O . ALA A 1 119 ? -1.518 -11.910 -20.742 1.00 90.00 119 ALA A O 1
ATOM 983 N N . GLY A 1 120 ? -2.993 -10.350 -21.401 1.00 85.38 120 GLY A N 1
ATOM 984 C CA . GLY A 1 120 ? -4.189 -11.173 -21.192 1.00 85.38 120 GLY A CA 1
ATOM 985 C C . GLY A 1 120 ? -4.595 -11.383 -19.730 1.00 85.38 120 GLY A C 1
ATOM 986 O O . GLY A 1 120 ? -5.556 -12.100 -19.474 1.00 85.38 120 GLY A O 1
ATOM 987 N N . THR A 1 121 ? -3.905 -10.763 -18.768 1.00 85.56 121 THR A N 1
ATOM 988 C CA . THR A 1 121 ? -4.273 -10.858 -17.345 1.00 85.56 121 THR A CA 1
ATOM 989 C C . THR A 1 121 ? -5.405 -9.905 -16.945 1.00 85.56 121 THR A C 1
ATOM 991 O O . THR A 1 121 ? -6.028 -10.104 -15.906 1.00 85.56 121 THR A O 1
ATOM 994 N N . GLY A 1 122 ? -5.677 -8.878 -17.759 1.00 78.19 122 GLY A N 1
ATOM 995 C CA . GLY A 1 122 ? -6.683 -7.848 -17.476 1.00 78.19 122 GLY A CA 1
ATOM 996 C C . GLY A 1 122 ? -6.305 -6.889 -16.341 1.00 78.19 122 GLY A C 1
ATOM 997 O O . GLY A 1 122 ? -7.136 -6.081 -15.940 1.00 78.19 122 GLY A O 1
ATOM 998 N N . LEU A 1 123 ? -5.079 -6.977 -15.811 1.00 76.00 123 LEU A N 1
ATOM 999 C CA . LEU A 1 123 ? -4.578 -6.066 -14.787 1.00 76.00 123 LEU A CA 1
ATOM 1000 C C . LEU A 1 123 ? -3.841 -4.896 -15.431 1.00 76.00 123 LEU A C 1
ATOM 1002 O O . LEU A 1 123 ? -2.805 -5.076 -16.069 1.00 76.00 123 LEU A O 1
ATOM 1006 N N . GLU A 1 124 ? -4.370 -3.700 -15.202 1.00 68.31 124 GLU A N 1
ATOM 1007 C CA . GLU A 1 124 ? -3.756 -2.430 -15.575 1.00 68.31 124 GLU A CA 1
ATOM 1008 C C . GLU A 1 124 ? -3.294 -1.705 -14.299 1.00 68.31 124 GLU A C 1
ATOM 1010 O O . GLU A 1 124 ? -4.055 -1.553 -13.333 1.00 68.31 124 GLU A O 1
ATOM 1015 N N . TYR A 1 125 ? -2.023 -1.298 -14.278 1.00 67.12 125 TYR A N 1
ATOM 1016 C CA . TYR A 1 125 ? -1.468 -0.403 -13.261 1.00 67.12 125 TYR A CA 1
ATOM 1017 C C . TYR A 1 125 ? -1.339 1.007 -13.843 1.00 67.12 125 TYR A C 1
ATOM 1019 O O . TYR A 1 125 ? -1.017 1.156 -15.022 1.00 67.12 125 TYR A O 1
ATOM 1027 N N . GLU A 1 126 ? -1.592 2.010 -12.999 1.00 56.41 126 GLU A N 1
ATOM 1028 C CA . GLU A 1 126 ? -1.388 3.441 -13.286 1.00 56.41 126 GLU A CA 1
ATOM 1029 C C . GLU A 1 126 ? 0.033 3.898 -12.905 1.00 56.41 126 GLU A C 1
ATOM 1031 O O . GLU A 1 126 ? 0.565 3.418 -11.874 1.00 56.41 126 GLU A O 1
#

Organism: Amphimedon queenslandica (NCBI:txid400682)

Sequence (126 aa):
MGSWFDHVIPWLKHKDAENILFLKYEDMKRDLPGAVRSISQFMGYDLDQATIESIAEQSSFENMKANPLANPQHFEPMKDLFKENRGQFLRKGTTGEWKSHFSEEQLARFNAEYAKRMAGTGLEYE

Secondary structure (DSSP, 8-state):
---HHHHHHHHHHTTTSTT-----HHHHHH-HHHHHHHHHHHTT----HHHHHHHHHHTSHHHHHH-TTT-GGGSTTTGGGG-TT---SS----S-GGGGT--HHHHHHHHHHHHHHHTTS-----